Protein AF-A0A965IIV5-F1 (afdb_monomer)

Structure (mmCIF, N/CA/C/O backbone):
data_AF-A0A965IIV5-F1
#
_entry.id   AF-A0A965IIV5-F1
#
loop_
_atom_site.group_PDB
_atom_site.id
_atom_site.type_symbol
_atom_site.label_atom_id
_atom_site.label_alt_id
_atom_site.label_comp_id
_atom_site.label_asym_id
_atom_site.label_entity_id
_atom_site.label_seq_id
_atom_site.pdbx_PDB_ins_code
_atom_site.Cartn_x
_atom_site.Cartn_y
_atom_site.Cartn_z
_atom_site.occupancy
_atom_site.B_iso_or_equiv
_atom_site.auth_seq_id
_atom_site.auth_comp_id
_atom_site.auth_asym_id
_atom_site.auth_atom_id
_atom_site.pdbx_PDB_model_num
ATOM 1 N N . MET A 1 1 ? 5.022 -19.416 -0.850 1.00 62.59 1 MET A N 1
ATOM 2 C CA . MET A 1 1 ? 3.749 -18.968 -0.245 1.00 62.59 1 MET A CA 1
ATOM 3 C C . MET A 1 1 ? 2.852 -18.493 -1.371 1.00 62.59 1 MET A C 1
ATOM 5 O O . MET A 1 1 ? 3.358 -17.781 -2.231 1.00 62.59 1 MET A O 1
ATOM 9 N N . SER A 1 2 ? 1.592 -18.931 -1.413 1.00 90.12 2 SER A N 1
ATOM 10 C CA . SER A 1 2 ? 0.576 -18.363 -2.310 1.00 90.12 2 SER A CA 1
ATOM 11 C C . SER A 1 2 ? 0.053 -17.048 -1.731 1.00 90.12 2 SER A C 1
ATOM 13 O O . SER A 1 2 ? 0.042 -16.874 -0.512 1.00 90.12 2 SER A O 1
ATOM 15 N N . LEU A 1 3 ? -0.347 -16.119 -2.599 1.00 94.38 3 LEU A N 1
ATOM 16 C CA . LEU A 1 3 ? -1.087 -14.926 -2.199 1.00 94.38 3 LEU A CA 1
ATOM 17 C C . LEU A 1 3 ? -2.576 -15.266 -2.229 1.00 94.38 3 LEU A C 1
ATOM 19 O O . LEU A 1 3 ? -3.141 -15.461 -3.305 1.00 94.38 3 LEU A O 1
ATOM 23 N N . ASP A 1 4 ? -3.191 -15.326 -1.055 1.00 97.56 4 ASP A N 1
ATOM 24 C CA . ASP A 1 4 ? -4.624 -15.571 -0.913 1.00 97.56 4 ASP A CA 1
ATOM 25 C C . ASP A 1 4 ? -5.323 -14.239 -0.629 1.00 97.56 4 ASP A C 1
ATOM 27 O O . ASP A 1 4 ? -4.797 -13.411 0.121 1.00 97.56 4 ASP A O 1
ATOM 31 N N . TRP A 1 5 ? -6.502 -14.020 -1.214 1.00 98.00 5 TRP A N 1
ATOM 32 C CA . TRP A 1 5 ? -7.259 -12.777 -1.054 1.00 98.00 5 TRP A CA 1
ATOM 33 C C . TRP A 1 5 ? -8.775 -12.996 -1.089 1.00 98.00 5 TRP A C 1
ATOM 35 O O . TRP A 1 5 ? -9.270 -14.011 -1.578 1.00 98.00 5 TRP A O 1
ATOM 45 N N . THR A 1 6 ? -9.527 -12.040 -0.544 1.00 98.12 6 THR A N 1
ATOM 46 C CA . THR A 1 6 ? -10.995 -12.043 -0.537 1.00 98.12 6 THR A CA 1
ATOM 47 C C . THR A 1 6 ? -11.558 -10.633 -0.657 1.00 98.12 6 THR A C 1
ATOM 49 O O . THR A 1 6 ? -11.007 -9.677 -0.113 1.00 98.12 6 THR A O 1
ATOM 52 N N . THR A 1 7 ? -12.699 -10.522 -1.333 1.00 98.25 7 THR A N 1
ATOM 53 C CA . THR A 1 7 ? -13.491 -9.292 -1.465 1.00 98.25 7 THR A CA 1
ATOM 54 C C . THR A 1 7 ? -14.908 -9.458 -0.918 1.00 98.25 7 THR A C 1
ATOM 56 O O . THR A 1 7 ? -15.753 -8.597 -1.122 1.00 98.25 7 THR A O 1
ATOM 59 N N . ASN A 1 8 ? -15.189 -10.530 -0.164 1.00 98.00 8 ASN A N 1
ATOM 60 C CA . ASN A 1 8 ? -16.535 -10.820 0.358 1.00 98.00 8 ASN A CA 1
ATOM 61 C C . ASN A 1 8 ? -17.073 -9.743 1.318 1.00 98.00 8 ASN A C 1
ATOM 63 O O . ASN A 1 8 ? -18.270 -9.707 1.587 1.00 98.00 8 ASN A O 1
ATOM 67 N N . ARG A 1 9 ? -16.190 -8.895 1.861 1.00 98.06 9 ARG A 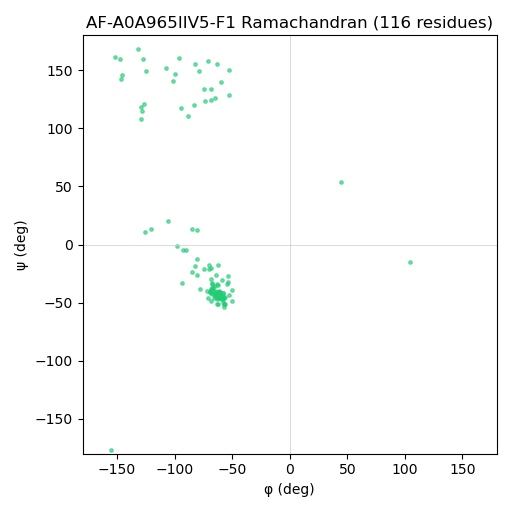N 1
ATOM 68 C CA . ARG A 1 9 ? -16.540 -7.754 2.722 1.00 98.06 9 ARG A CA 1
ATOM 69 C C . ARG A 1 9 ? -16.591 -6.417 1.966 1.00 98.06 9 ARG A C 1
ATOM 71 O O . ARG A 1 9 ? -16.859 -5.399 2.597 1.00 98.06 9 ARG A O 1
ATOM 78 N N . CYS A 1 10 ? -16.301 -6.408 0.663 1.00 97.88 10 CYS A N 1
ATOM 79 C CA . CYS A 1 10 ? -16.431 -5.233 -0.199 1.00 97.88 10 CYS A CA 1
ATOM 80 C C . CYS A 1 10 ? -17.876 -5.060 -0.674 1.00 97.88 10 CYS A C 1
ATOM 82 O O . CYS A 1 10 ? -18.621 -6.035 -0.778 1.00 97.88 10 CYS A O 1
ATOM 84 N N . ASP A 1 11 ? -18.242 -3.826 -1.016 1.00 95.38 11 ASP A N 1
ATOM 85 C CA . ASP A 1 11 ? -19.570 -3.484 -1.524 1.00 95.38 11 ASP A CA 1
ATOM 86 C C . ASP A 1 11 ? -19.474 -2.670 -2.835 1.00 95.38 11 ASP A C 1
ATOM 88 O O . ASP A 1 11 ? -19.045 -1.514 -2.798 1.00 95.38 11 ASP A O 1
ATOM 92 N N . PRO A 1 12 ? -19.814 -3.255 -4.002 1.00 96.00 12 PRO A N 1
ATOM 93 C CA . PRO A 1 12 ? -20.102 -4.675 -4.210 1.00 96.00 12 PRO A CA 1
ATOM 94 C C . PRO A 1 12 ? -18.830 -5.548 -4.109 1.00 96.00 12 PRO A C 1
ATOM 96 O O . PRO A 1 12 ? -17.717 -5.045 -4.327 1.00 96.00 12 PRO A O 1
ATOM 99 N N . PRO A 1 13 ? -18.971 -6.861 -3.823 1.00 96.44 13 PRO A N 1
ATOM 100 C CA . PRO A 1 13 ? -17.842 -7.779 -3.632 1.00 96.44 13 PRO A CA 1
ATOM 101 C C . PRO A 1 13 ? -17.138 -8.170 -4.934 1.00 96.44 13 PRO A C 1
ATOM 103 O O . PRO A 1 13 ? -15.990 -8.616 -4.916 1.00 96.44 13 PRO A O 1
ATOM 106 N N . LEU A 1 14 ? -17.819 -8.028 -6.070 1.00 97.06 14 LEU A N 1
ATOM 107 C CA . LEU A 1 14 ? -17.285 -8.336 -7.390 1.00 97.06 14 LEU A CA 1
ATOM 108 C C . LEU A 1 14 ? -17.006 -7.044 -8.167 1.00 97.06 14 LEU A C 1
ATOM 110 O O . LEU A 1 14 ? -17.681 -6.037 -7.927 1.00 97.06 14 LEU A O 1
ATOM 114 N N . PRO A 1 15 ? -16.033 -7.063 -9.095 1.00 97.44 15 PRO A N 1
ATOM 115 C CA . PRO A 1 15 ? -15.817 -5.950 -10.003 1.00 97.44 15 PRO A CA 1
ATOM 116 C C . PRO A 1 15 ? -17.058 -5.668 -10.846 1.00 97.44 15 PRO A C 1
ATOM 118 O O . PRO A 1 15 ? -17.709 -6.603 -11.317 1.00 97.44 15 PRO A O 1
ATOM 121 N N . LYS A 1 16 ? -17.362 -4.388 -11.057 1.00 96.44 16 LYS A N 1
ATOM 122 C CA . LYS A 1 16 ? -18.468 -3.964 -11.933 1.00 96.44 16 LYS A CA 1
ATOM 123 C C . LYS A 1 16 ? -18.094 -3.983 -13.424 1.00 96.44 16 LYS A C 1
ATOM 125 O O . LYS A 1 16 ? -18.971 -4.141 -14.267 1.00 96.44 16 LYS A O 1
ATOM 130 N N . ASP A 1 17 ? -16.809 -3.824 -13.734 1.00 97.00 17 ASP A N 1
ATOM 131 C CA . ASP A 1 17 ? -16.245 -3.765 -15.083 1.00 97.00 17 ASP A CA 1
ATOM 132 C C . ASP A 1 17 ? -14.758 -4.193 -15.078 1.00 97.00 17 ASP A C 1
ATOM 134 O O . ASP A 1 17 ? -14.211 -4.633 -14.059 1.00 97.00 17 ASP A O 1
ATOM 138 N N . ASP A 1 18 ? -14.115 -4.123 -16.245 1.00 96.94 18 ASP A N 1
ATOM 139 C CA . ASP A 1 18 ? -12.715 -4.509 -16.443 1.00 96.94 18 ASP A CA 1
ATOM 140 C C . ASP A 1 18 ? -11.728 -3.581 -15.724 1.00 96.94 18 ASP A C 1
ATOM 142 O O . ASP A 1 18 ? -10.691 -4.042 -15.243 1.00 96.94 18 ASP A O 1
ATOM 146 N N . GLU A 1 19 ? -12.061 -2.297 -15.614 1.00 93.19 19 GLU A N 1
ATOM 147 C CA . GLU A 1 19 ? -11.245 -1.291 -14.935 1.00 93.19 19 GLU A CA 1
ATOM 148 C C . GLU A 1 19 ? -11.264 -1.514 -13.417 1.00 93.19 19 GLU A C 1
ATOM 150 O O . GLU A 1 19 ? -10.214 -1.592 -12.780 1.00 93.19 19 GLU A O 1
ATOM 155 N N . ASP A 1 20 ? -12.445 -1.744 -12.842 1.00 95.12 20 ASP A N 1
ATOM 156 C CA . ASP A 1 20 ? -12.633 -2.080 -11.430 1.00 95.12 20 ASP A CA 1
ATOM 157 C C . ASP A 1 20 ? -11.940 -3.411 -11.085 1.00 95.12 20 ASP A C 1
ATOM 159 O O . ASP A 1 20 ? -11.355 -3.560 -10.009 1.00 95.12 20 ASP A O 1
ATOM 163 N N . ARG A 1 21 ? -11.930 -4.374 -12.022 1.00 96.62 21 ARG A N 1
ATOM 164 C CA . ARG A 1 21 ? -11.179 -5.633 -11.875 1.00 96.62 21 ARG A CA 1
ATOM 165 C C . ARG A 1 21 ? -9.678 -5.371 -11.849 1.00 96.62 21 ARG A C 1
ATOM 167 O O . ARG A 1 21 ? -8.988 -5.916 -10.990 1.00 96.62 21 ARG A O 1
ATOM 174 N N . HIS A 1 22 ? -9.182 -4.544 -12.765 1.00 94.44 22 HIS A N 1
ATOM 175 C CA . HIS A 1 22 ? -7.771 -4.182 -12.814 1.00 94.44 22 HIS A CA 1
ATOM 176 C C . HIS A 1 22 ? -7.332 -3.459 -11.533 1.00 94.44 22 HIS A C 1
ATOM 178 O O . HIS A 1 22 ? -6.316 -3.825 -10.944 1.00 94.44 22 HIS A O 1
ATOM 184 N N . ALA A 1 23 ? -8.136 -2.511 -11.044 1.00 94.31 23 ALA A N 1
ATOM 185 C CA . ALA A 1 23 ? -7.898 -1.809 -9.786 1.00 94.31 23 ALA A CA 1
ATOM 186 C C . ALA A 1 23 ? -7.831 -2.770 -8.587 1.00 94.31 23 ALA A C 1
ATOM 188 O O . ALA A 1 23 ? -6.910 -2.686 -7.771 1.00 94.31 23 ALA A O 1
ATOM 189 N N . ARG A 1 24 ? -8.761 -3.731 -8.494 1.00 96.88 24 ARG A N 1
ATOM 190 C CA . ARG A 1 24 ? -8.721 -4.785 -7.469 1.00 96.88 24 ARG A CA 1
ATOM 191 C C . ARG A 1 24 ? -7.419 -5.574 -7.527 1.00 96.88 24 ARG A C 1
ATOM 193 O O . ARG A 1 24 ? -6.767 -5.750 -6.502 1.00 96.88 24 ARG A O 1
ATOM 200 N N . ASP A 1 25 ? -7.056 -6.067 -8.708 1.00 95.81 25 ASP A N 1
ATOM 201 C CA . ASP A 1 25 ? -5.879 -6.919 -8.882 1.00 95.81 25 ASP A CA 1
ATOM 202 C C . ASP A 1 25 ? -4.598 -6.145 -8.547 1.00 95.81 25 ASP A C 1
ATOM 204 O O . ASP A 1 25 ? -3.730 -6.655 -7.837 1.00 95.81 25 ASP A O 1
ATOM 208 N N . MET A 1 26 ? -4.518 -4.876 -8.956 1.00 94.75 26 MET A N 1
ATOM 209 C CA . MET A 1 26 ? -3.438 -3.967 -8.574 1.00 94.75 26 MET A CA 1
ATOM 210 C C . MET A 1 26 ? -3.343 -3.809 -7.052 1.00 94.75 26 MET A C 1
ATOM 212 O O . MET A 1 26 ? -2.242 -3.884 -6.506 1.00 94.75 26 MET A O 1
ATOM 216 N N . LEU A 1 27 ? -4.463 -3.637 -6.342 1.00 96.75 27 LEU A N 1
ATOM 217 C CA . LEU A 1 27 ? -4.480 -3.527 -4.878 1.00 96.75 27 LEU A CA 1
ATOM 218 C C . LEU A 1 27 ? -4.073 -4.832 -4.180 1.00 96.75 27 LEU A C 1
ATOM 220 O O . LEU A 1 27 ? -3.320 -4.784 -3.205 1.00 96.75 27 LEU A O 1
ATOM 224 N N . VAL A 1 28 ? -4.504 -5.988 -4.698 1.00 96.81 28 VAL A N 1
ATOM 225 C CA . VAL A 1 28 ? -4.090 -7.312 -4.200 1.00 96.81 28 VAL A CA 1
ATOM 226 C C . VAL A 1 28 ? -2.570 -7.459 -4.275 1.00 96.81 28 VAL A C 1
ATOM 228 O O . VAL A 1 28 ? -1.939 -7.798 -3.275 1.00 96.81 28 VAL A O 1
ATOM 231 N N . TRP A 1 29 ? -1.963 -7.150 -5.423 1.00 95.00 29 TRP A N 1
ATOM 232 C CA . TRP A 1 29 ? -0.507 -7.207 -5.577 1.00 95.00 29 TRP A CA 1
ATOM 233 C C . TRP A 1 29 ? 0.210 -6.133 -4.760 1.00 95.00 29 TRP A C 1
ATOM 235 O O . TRP A 1 29 ? 1.243 -6.401 -4.144 1.00 95.00 29 TRP A O 1
ATOM 245 N N . SER A 1 30 ? -0.365 -4.934 -4.684 1.00 95.50 30 SER A N 1
ATOM 246 C CA . SER A 1 30 ? 0.212 -3.828 -3.920 1.00 95.50 30 SER A CA 1
ATOM 247 C C . SER A 1 30 ? 0.271 -4.112 -2.426 1.00 95.50 30 SER A C 1
ATOM 249 O O . SER A 1 30 ? 1.176 -3.599 -1.772 1.00 95.50 30 SER A O 1
ATOM 251 N N . ALA A 1 31 ? -0.607 -4.969 -1.890 1.00 96.81 31 ALA A N 1
ATOM 252 C CA . ALA A 1 31 ? -0.555 -5.413 -0.497 1.00 96.81 31 ALA A CA 1
ATOM 253 C C . ALA A 1 31 ? 0.842 -5.919 -0.098 1.00 96.81 31 ALA A C 1
ATOM 255 O O . ALA A 1 31 ? 1.314 -5.601 0.992 1.00 96.81 31 ALA A O 1
ATOM 256 N N . LEU A 1 32 ? 1.533 -6.637 -0.996 1.00 94.94 32 LEU A N 1
ATOM 257 C CA . LEU A 1 32 ? 2.897 -7.139 -0.776 1.00 94.94 32 LEU A CA 1
ATOM 258 C C . LEU A 1 32 ? 3.936 -6.018 -0.684 1.00 94.94 32 LEU A C 1
ATOM 260 O O . LEU A 1 32 ? 4.891 -6.119 0.084 1.00 94.94 32 LEU A O 1
ATOM 264 N N . ALA A 1 33 ? 3.767 -4.964 -1.481 1.00 93.81 33 ALA A N 1
ATOM 265 C CA . ALA A 1 33 ? 4.683 -3.832 -1.513 1.00 93.81 33 ALA A CA 1
ATOM 266 C C . ALA A 1 33 ? 4.462 -2.893 -0.320 1.00 93.81 33 ALA A C 1
ATOM 268 O O . ALA A 1 33 ? 5.422 -2.387 0.263 1.00 93.81 33 ALA A O 1
ATOM 269 N N . VAL A 1 34 ? 3.204 -2.685 0.076 1.00 96.31 34 VAL A N 1
ATOM 270 C CA . VAL A 1 34 ? 2.857 -1.776 1.174 1.00 96.31 34 VAL A CA 1
ATOM 271 C C . VAL A 1 34 ? 2.757 -2.467 2.535 1.00 96.31 34 VAL A C 1
ATOM 273 O O . VAL A 1 34 ? 2.567 -1.772 3.525 1.00 96.31 34 VAL A O 1
ATOM 276 N N . ASP A 1 35 ? 2.890 -3.796 2.615 1.00 97.62 35 ASP A N 1
ATOM 277 C CA . ASP A 1 35 ? 2.724 -4.619 3.827 1.00 97.62 35 ASP A CA 1
ATOM 278 C C . ASP A 1 35 ? 1.476 -4.228 4.646 1.00 97.62 35 ASP A C 1
ATOM 280 O O . ASP A 1 35 ? 1.549 -3.901 5.839 1.00 97.62 35 ASP A O 1
ATOM 284 N N . LEU A 1 36 ? 0.325 -4.212 3.969 1.00 98.31 36 LEU A N 1
ATOM 285 C CA . LEU A 1 36 ?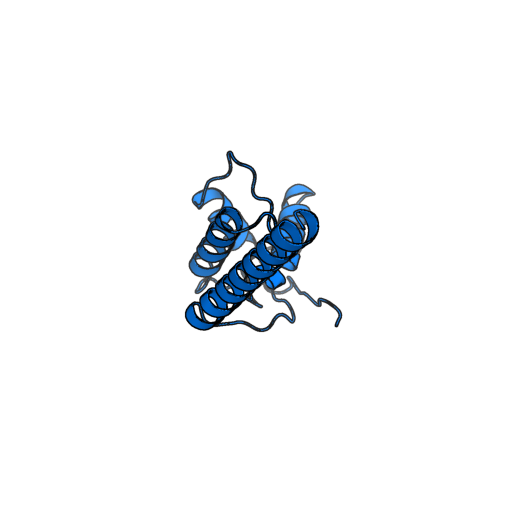 -1.001 -4.033 4.560 1.00 98.31 36 LEU A CA 1
ATOM 286 C C . LEU A 1 36 ? -1.901 -5.169 4.067 1.00 98.31 36 LEU A C 1
ATOM 288 O O . LEU A 1 36 ? -2.197 -5.265 2.880 1.00 98.31 36 LEU A O 1
ATOM 292 N N . GLY A 1 37 ? -2.339 -6.027 4.987 1.00 98.00 37 GLY A N 1
ATOM 293 C CA . GLY A 1 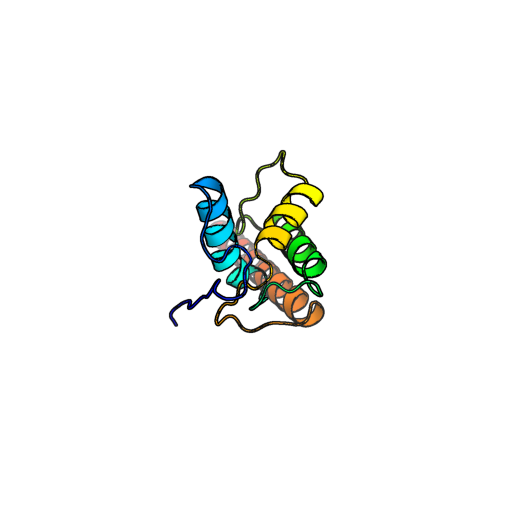37 ? -3.151 -7.203 4.660 1.00 98.00 37 GLY A CA 1
ATOM 294 C C . GLY A 1 37 ? -4.637 -6.917 4.456 1.00 98.00 37 GLY A C 1
ATOM 295 O O . GLY A 1 37 ? -5.363 -7.776 3.981 1.00 98.00 37 GLY A O 1
ATOM 296 N N . GLU A 1 38 ? -5.127 -5.733 4.822 1.00 98.44 38 GLU A N 1
ATOM 297 C CA . GLU A 1 38 ? -6.548 -5.395 4.697 1.00 98.44 38 GLU A CA 1
ATOM 298 C C . GLU A 1 38 ? -6.739 -3.914 4.370 1.00 98.44 38 GLU A C 1
ATOM 300 O O . GLU A 1 38 ? -6.040 -3.046 4.909 1.00 98.44 38 GLU A O 1
ATOM 305 N N . ILE A 1 39 ? -7.722 -3.618 3.521 1.00 98.62 39 ILE A N 1
ATOM 306 C CA . ILE A 1 39 ? -8.245 -2.270 3.312 1.00 98.62 39 ILE A CA 1
ATOM 307 C C . ILE A 1 39 ? -9.459 -2.084 4.220 1.00 98.62 39 ILE A C 1
ATOM 309 O O . ILE A 1 39 ? -10.485 -2.743 4.079 1.00 98.62 39 ILE A O 1
ATOM 313 N N . THR A 1 40 ? -9.367 -1.146 5.152 1.00 98.56 40 THR A N 1
ATOM 314 C CA . THR A 1 40 ? -10.435 -0.772 6.083 1.00 98.56 40 THR A CA 1
ATOM 315 C C . THR A 1 40 ? -10.652 0.731 6.018 1.00 98.56 40 THR A C 1
ATOM 317 O O . THR A 1 40 ? -9.730 1.480 5.709 1.00 98.56 40 THR A O 1
ATOM 320 N N . LYS A 1 41 ? -11.821 1.217 6.446 1.00 98.38 41 LYS A N 1
ATOM 321 C CA . LYS A 1 41 ? -12.074 2.668 6.553 1.00 98.38 41 LYS A CA 1
ATOM 322 C C . LYS A 1 41 ? -11.027 3.413 7.395 1.00 98.38 41 LYS A C 1
ATOM 324 O O . LYS A 1 41 ? -10.814 4.599 7.194 1.00 98.38 41 LYS A O 1
ATOM 329 N N . LYS A 1 42 ? -10.379 2.727 8.344 1.00 98.25 42 LYS A N 1
ATOM 330 C CA . LYS A 1 42 ? -9.411 3.319 9.279 1.00 98.25 42 LYS A CA 1
ATOM 331 C C . LYS A 1 42 ? -8.004 3.464 8.697 1.00 98.25 42 LYS A C 1
ATOM 333 O O . LYS A 1 42 ? -7.209 4.199 9.270 1.00 98.25 42 LYS A O 1
ATOM 338 N N . ASN A 1 43 ? -7.671 2.744 7.624 1.00 98.38 43 ASN A N 1
ATOM 339 C CA . ASN A 1 43 ? -6.314 2.720 7.068 1.00 98.38 43 ASN A CA 1
ATOM 340 C C . ASN A 1 43 ? -6.245 3.074 5.576 1.00 98.38 43 ASN A C 1
ATOM 342 O O . ASN A 1 43 ? -5.178 2.927 4.990 1.00 98.38 43 ASN A O 1
ATOM 346 N N . VAL A 1 44 ? -7.328 3.579 4.975 1.00 98.56 44 VAL A N 1
ATOM 347 C CA . VAL A 1 44 ? -7.328 4.102 3.596 1.00 98.56 44 VAL A CA 1
ATOM 348 C C . VAL A 1 44 ? -6.186 5.097 3.387 1.00 98.56 44 VAL A C 1
ATOM 350 O O . VAL A 1 44 ? -5.409 4.965 2.447 1.00 98.56 44 VAL A O 1
ATOM 353 N N . ASP A 1 45 ? -6.036 6.063 4.292 1.00 98.50 45 ASP A N 1
ATOM 354 C CA . ASP A 1 45 ? -5.013 7.099 4.137 1.00 98.50 45 ASP A CA 1
ATOM 355 C C . ASP A 1 45 ? -3.588 6.530 4.290 1.00 98.50 45 ASP A C 1
ATOM 357 O O . ASP A 1 45 ? -2.654 7.014 3.653 1.00 98.50 45 ASP A O 1
ATOM 361 N N . GLU A 1 46 ? -3.408 5.464 5.081 1.00 98.62 46 GLU A N 1
ATOM 362 C CA . GLU A 1 46 ? -2.130 4.742 5.177 1.00 98.62 46 GLU A CA 1
ATOM 363 C C . GLU A 1 46 ? -1.811 4.003 3.873 1.00 98.62 46 GLU A C 1
ATOM 365 O O . GLU A 1 46 ? -0.670 4.047 3.415 1.00 98.62 46 GLU A O 1
ATOM 370 N N . TRP A 1 47 ? -2.811 3.365 3.258 1.00 98.25 47 TRP A N 1
ATOM 371 C CA . TRP A 1 47 ? -2.686 2.737 1.942 1.00 98.25 47 TRP A CA 1
ATOM 372 C C . TRP A 1 47 ? -2.242 3.749 0.890 1.00 98.25 47 TRP A C 1
ATOM 374 O O . TRP A 1 47 ? -1.213 3.547 0.248 1.00 98.25 47 TRP A O 1
ATOM 384 N N . VAL A 1 48 ? -2.963 4.866 0.765 1.00 97.94 48 VAL A N 1
ATOM 385 C CA . VAL A 1 48 ? -2.630 5.936 -0.188 1.00 97.94 48 VAL A CA 1
ATOM 386 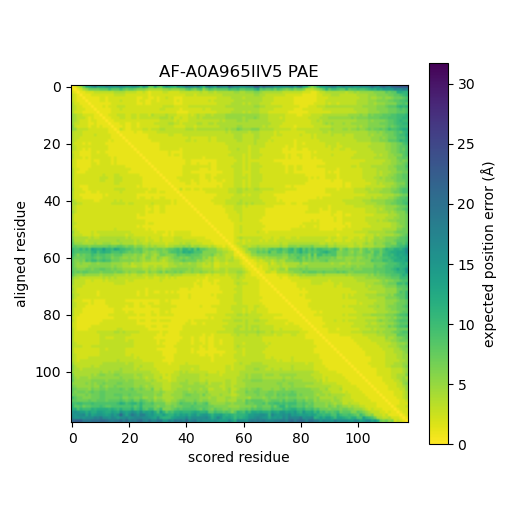C C . VAL A 1 48 ? -1.220 6.455 0.064 1.00 97.94 48 VAL A C 1
ATOM 388 O O . VAL A 1 48 ? -0.434 6.568 -0.873 1.00 97.94 48 VAL A O 1
ATOM 391 N N . TRP A 1 49 ? -0.866 6.714 1.326 1.00 97.81 49 TRP A N 1
ATOM 392 C CA . TRP A 1 49 ? 0.462 7.208 1.671 1.00 97.81 49 TRP A CA 1
ATOM 393 C C . TRP A 1 49 ? 1.568 6.224 1.274 1.00 97.81 49 TRP A C 1
ATOM 395 O O . TRP A 1 49 ? 2.545 6.645 0.659 1.00 97.81 49 TRP A O 1
ATOM 405 N N . ARG A 1 50 ? 1.425 4.921 1.562 1.00 97.25 50 ARG A N 1
ATOM 406 C CA . ARG A 1 50 ? 2.444 3.915 1.207 1.00 97.25 50 ARG A CA 1
ATOM 407 C C . ARG A 1 50 ? 2.538 3.679 -0.295 1.00 97.25 50 ARG A C 1
ATOM 409 O O . ARG A 1 50 ? 3.651 3.600 -0.800 1.00 97.25 50 ARG A O 1
ATOM 416 N N . LEU A 1 51 ? 1.412 3.625 -1.009 1.00 95.69 51 LEU A N 1
ATOM 417 C CA . LEU A 1 51 ? 1.388 3.536 -2.475 1.00 95.69 51 LEU A CA 1
ATOM 418 C C . LEU A 1 51 ? 2.135 4.722 -3.100 1.00 95.69 51 LEU A C 1
ATOM 420 O O . LEU A 1 51 ? 3.004 4.549 -3.954 1.00 95.69 51 LEU A O 1
ATOM 424 N N . TRP A 1 52 ? 1.847 5.931 -2.614 1.00 94.44 52 TRP A N 1
ATOM 425 C CA . TRP A 1 52 ? 2.475 7.151 -3.107 1.00 94.44 52 TRP A CA 1
ATOM 426 C C . TRP A 1 52 ? 3.959 7.243 -2.752 1.00 94.44 52 TRP A C 1
ATOM 428 O O . TRP A 1 52 ? 4.775 7.673 -3.565 1.00 94.44 52 TRP A O 1
ATOM 438 N N . TYR A 1 53 ? 4.326 6.816 -1.545 1.00 93.75 53 TYR A N 1
ATOM 439 C CA . TYR A 1 53 ? 5.716 6.740 -1.109 1.00 93.75 53 TYR A CA 1
ATOM 440 C C . TYR A 1 53 ? 6.498 5.725 -1.951 1.00 93.75 53 TYR A C 1
ATOM 442 O O . TYR A 1 53 ? 7.584 6.035 -2.435 1.00 93.75 53 TYR A O 1
ATOM 450 N N . GLN A 1 54 ? 5.916 4.550 -2.211 1.00 90.94 54 GLN A N 1
ATOM 451 C CA . GLN A 1 54 ? 6.526 3.516 -3.042 1.00 90.94 54 GLN A CA 1
ATOM 452 C C . GLN A 1 54 ? 6.741 3.998 -4.481 1.00 90.94 54 GLN A C 1
ATOM 454 O O . GLN A 1 54 ? 7.829 3.772 -5.004 1.00 90.94 54 GLN A O 1
ATOM 459 N N . ARG A 1 55 ? 5.776 4.728 -5.069 1.00 89.88 55 ARG A N 1
ATOM 460 C CA . ARG A 1 55 ? 5.909 5.389 -6.387 1.00 89.88 55 ARG A CA 1
ATOM 461 C C . ARG A 1 55 ? 7.133 6.308 -6.456 1.00 89.88 55 ARG A C 1
ATOM 463 O O . ARG A 1 55 ? 7.734 6.454 -7.512 1.00 89.88 55 ARG A O 1
ATOM 470 N N . LYS A 1 56 ? 7.500 6.964 -5.349 1.00 86.50 56 LYS A N 1
ATOM 471 C CA . LYS A 1 56 ? 8.666 7.865 -5.292 1.00 86.50 56 LYS A CA 1
ATOM 472 C C . LYS A 1 56 ? 9.985 7.149 -5.026 1.00 86.50 56 LYS A C 1
ATOM 474 O O . LYS A 1 56 ? 11.028 7.697 -5.361 1.00 86.50 56 LYS A O 1
ATOM 479 N N . LEU A 1 57 ? 9.950 5.968 -4.414 1.00 84.62 57 LEU A N 1
ATOM 480 C CA . LEU A 1 57 ? 11.158 5.210 -4.092 1.00 84.62 57 LEU A CA 1
ATOM 481 C C . LEU A 1 57 ? 11.542 4.181 -5.152 1.00 84.62 57 LEU A C 1
ATOM 483 O O . LEU A 1 57 ? 12.721 3.870 -5.296 1.00 84.62 57 LEU A O 1
ATOM 487 N N . THR A 1 58 ? 10.561 3.581 -5.821 1.00 78.75 58 THR A N 1
ATOM 488 C CA . THR A 1 58 ? 10.773 2.412 -6.678 1.00 78.75 58 THR A CA 1
ATOM 489 C C . THR A 1 58 ? 9.748 2.356 -7.802 1.00 78.75 58 THR A C 1
ATOM 491 O O . THR A 1 58 ? 8.632 2.840 -7.651 1.00 78.75 58 THR A O 1
ATOM 494 N N . GLU A 1 59 ? 10.056 1.588 -8.839 1.00 75.06 59 GLU A N 1
ATOM 495 C CA . GLU A 1 59 ? 9.107 1.227 -9.902 1.00 75.06 59 GLU A CA 1
ATOM 496 C C . GLU A 1 59 ? 8.242 -0.002 -9.551 1.00 75.06 59 GLU A C 1
ATOM 498 O O . GLU A 1 59 ? 7.592 -0.584 -10.412 1.00 75.06 59 GLU A O 1
ATOM 503 N N . ALA A 1 60 ? 8.227 -0.439 -8.283 1.00 74.38 60 ALA A N 1
ATOM 504 C CA . ALA A 1 60 ? 7.518 -1.656 -7.872 1.00 74.38 60 ALA A CA 1
ATOM 505 C C . ALA A 1 60 ? 5.986 -1.534 -7.951 1.00 74.38 60 ALA A C 1
ATOM 507 O O . ALA A 1 60 ? 5.293 -2.548 -7.959 1.00 74.38 60 ALA A O 1
ATOM 508 N N . ILE A 1 61 ? 5.462 -0.306 -7.970 1.00 82.38 61 ILE A N 1
ATOM 509 C CA . ILE A 1 61 ? 4.039 -0.022 -8.148 1.00 82.38 61 ILE A CA 1
ATOM 510 C C . ILE A 1 61 ? 3.925 1.013 -9.256 1.00 82.38 61 ILE A C 1
ATOM 512 O O . ILE A 1 61 ? 4.423 2.131 -9.118 1.00 82.38 61 ILE A O 1
ATOM 516 N N . TYR A 1 62 ? 3.250 0.638 -10.336 1.00 83.62 62 TYR A N 1
ATOM 517 C CA . TYR A 1 62 ? 2.913 1.569 -11.397 1.00 83.62 62 TYR A CA 1
ATOM 518 C C . TYR A 1 62 ? 1.647 2.339 -11.018 1.00 83.62 62 TYR A C 1
ATOM 520 O O . TYR A 1 62 ? 0.592 1.752 -10.792 1.00 83.62 62 TYR A O 1
ATOM 528 N N . ILE A 1 63 ? 1.771 3.660 -10.938 1.00 85.69 63 ILE A N 1
ATOM 529 C CA . ILE A 1 63 ? 0.658 4.601 -10.832 1.00 85.69 63 ILE A CA 1
ATOM 530 C C . ILE A 1 63 ? 0.889 5.607 -11.962 1.00 85.69 63 ILE A C 1
ATOM 532 O O . ILE A 1 63 ? 1.965 6.217 -11.956 1.00 85.69 63 ILE A O 1
ATOM 536 N N . PRO A 1 64 ? -0.055 5.770 -12.909 1.00 86.94 64 PRO A N 1
ATOM 537 C CA . PRO A 1 64 ? 0.097 6.703 -14.020 1.00 86.94 64 PRO A CA 1
ATOM 538 C C . PRO A 1 64 ? 0.456 8.111 -13.545 1.00 86.94 64 PRO A C 1
ATOM 540 O O . PRO A 1 64 ? 0.104 8.526 -12.431 1.00 86.94 64 PRO A O 1
ATOM 543 N N . ASP A 1 65 ? 1.194 8.849 -14.371 1.00 86.25 65 ASP A N 1
ATOM 544 C CA . ASP A 1 65 ? 1.800 10.090 -13.908 1.00 86.25 65 ASP A CA 1
ATOM 545 C C . ASP A 1 65 ? 0.778 11.182 -13.597 1.00 86.25 65 ASP A C 1
ATOM 547 O O . ASP A 1 65 ? 0.938 11.926 -12.624 1.00 86.25 65 ASP A O 1
ATOM 551 N N . GLU A 1 66 ? -0.292 11.186 -14.381 1.00 91.56 66 GLU A N 1
ATOM 552 C CA . GLU A 1 66 ? -1.482 12.014 -14.288 1.00 91.56 66 GLU A CA 1
ATOM 553 C C . GLU A 1 66 ? -2.381 11.673 -13.095 1.00 91.56 66 GLU A C 1
ATOM 555 O O . GLU A 1 66 ? -3.154 12.527 -12.663 1.00 91.56 66 GLU A O 1
ATOM 560 N N . THR A 1 67 ? -2.272 10.464 -12.531 1.00 92.44 67 THR A N 1
ATOM 561 C CA . THR A 1 67 ? -3.085 10.065 -11.380 1.00 92.44 67 THR A CA 1
ATOM 562 C C . THR A 1 67 ? -2.666 10.864 -10.154 1.00 92.44 67 THR A C 1
ATOM 564 O O . THR A 1 67 ? -1.478 10.959 -9.842 1.00 92.44 67 THR A O 1
ATOM 567 N N . THR A 1 68 ? -3.647 11.389 -9.426 1.00 95.19 68 THR A N 1
ATOM 568 C CA . THR A 1 68 ? -3.520 12.180 -8.198 1.00 95.19 68 THR A CA 1
ATOM 569 C C . THR A 1 68 ? -3.696 11.322 -6.935 1.00 95.19 68 THR A C 1
ATOM 571 O O . THR A 1 68 ? -4.330 10.264 -6.974 1.00 95.19 68 THR A O 1
ATOM 574 N N . PRO A 1 69 ? -3.224 11.773 -5.752 1.00 95.38 69 PRO A N 1
ATOM 575 C CA . PRO A 1 69 ? -3.479 11.058 -4.498 1.00 95.38 69 PRO A CA 1
ATOM 576 C C . PRO A 1 69 ? -4.972 10.900 -4.178 1.00 95.38 69 PRO A C 1
ATOM 578 O O . PRO A 1 69 ? -5.364 9.928 -3.538 1.00 95.38 69 PRO A O 1
ATOM 581 N N . ALA A 1 70 ? -5.807 11.850 -4.614 1.00 97.19 70 ALA A N 1
ATOM 582 C CA . ALA A 1 70 ? -7.251 11.802 -4.411 1.00 97.19 70 ALA A CA 1
ATOM 583 C C . ALA A 1 70 ? -7.906 10.685 -5.238 1.00 97.19 70 ALA A C 1
ATOM 585 O O . ALA A 1 70 ? -8.758 9.970 -4.717 1.00 97.19 70 ALA A O 1
ATOM 586 N N . GLU A 1 71 ? -7.474 10.486 -6.484 1.00 95.88 71 GLU A N 1
ATOM 587 C CA . GLU A 1 71 ? -7.945 9.382 -7.332 1.00 95.88 71 GLU A CA 1
ATOM 588 C C . GLU A 1 71 ? -7.483 8.027 -6.786 1.00 95.88 71 GLU A C 1
ATOM 590 O O . GLU A 1 71 ? -8.292 7.107 -6.660 1.00 95.88 71 GLU A O 1
ATOM 595 N N . VAL A 1 72 ? -6.224 7.921 -6.334 1.00 96.00 72 VAL A N 1
ATOM 596 C CA . VAL A 1 72 ? -5.740 6.711 -5.640 1.00 96.00 72 VAL A CA 1
ATOM 597 C C . VAL A 1 72 ? -6.581 6.429 -4.396 1.00 96.00 72 VAL A C 1
ATOM 599 O O . VAL A 1 72 ? -6.939 5.282 -4.134 1.00 96.00 72 VAL A O 1
ATOM 602 N N . ARG A 1 73 ? -6.939 7.464 -3.629 1.00 97.94 73 ARG A N 1
ATOM 603 C CA . ARG A 1 73 ? -7.798 7.321 -2.451 1.00 97.94 73 ARG A CA 1
ATOM 604 C C . ARG A 1 73 ? -9.175 6.776 -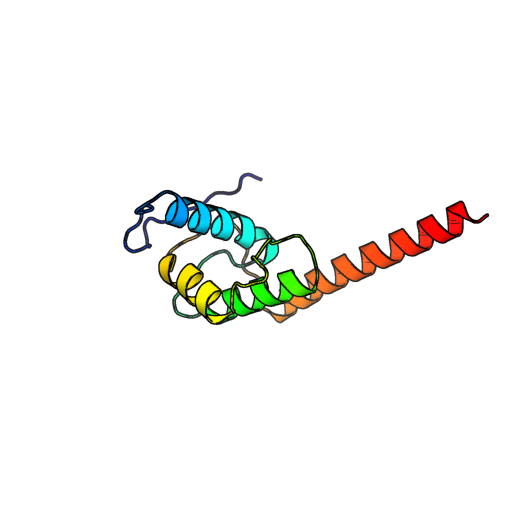2.813 1.00 97.94 73 ARG A C 1
ATOM 606 O O . ARG A 1 73 ? -9.614 5.839 -2.159 1.00 97.94 73 ARG A O 1
ATOM 613 N N . GLN A 1 74 ? -9.820 7.303 -3.853 1.00 97.12 74 GLN A N 1
ATOM 614 C CA . GLN A 1 74 ? -11.119 6.802 -4.320 1.00 97.12 74 GLN A CA 1
ATOM 615 C C . GLN A 1 74 ? -11.039 5.329 -4.748 1.00 97.12 74 GLN A C 1
ATOM 617 O O . GLN A 1 74 ? -11.896 4.530 -4.369 1.00 97.12 74 GLN A O 1
ATOM 622 N N . MET A 1 75 ? -9.976 4.951 -5.464 1.00 95.94 75 MET A N 1
ATOM 623 C CA . MET A 1 75 ? -9.713 3.564 -5.856 1.00 95.94 75 MET A CA 1
ATOM 624 C C . MET A 1 75 ? -9.534 2.643 -4.638 1.00 95.94 75 MET A C 1
ATOM 626 O O . MET A 1 75 ? -10.116 1.561 -4.591 1.00 95.94 75 MET A O 1
ATOM 630 N N . VAL A 1 76 ? -8.763 3.064 -3.630 1.00 97.94 76 VAL A N 1
ATOM 631 C CA . VAL A 1 76 ? -8.583 2.301 -2.382 1.00 97.94 76 VAL A CA 1
ATOM 632 C C . VAL A 1 76 ? -9.906 2.199 -1.614 1.00 97.94 76 VAL A C 1
ATOM 634 O O . VAL A 1 76 ? -10.266 1.120 -1.149 1.00 97.94 76 VAL A O 1
ATOM 637 N N . GLU A 1 77 ? -10.657 3.296 -1.492 1.00 98.31 77 GLU A N 1
ATOM 638 C CA . GLU A 1 77 ? -11.936 3.331 -0.770 1.00 98.31 77 GLU A CA 1
ATOM 639 C C . GLU A 1 77 ? -12.983 2.398 -1.368 1.00 98.31 77 GLU A C 1
ATOM 641 O O . GLU A 1 77 ? -13.691 1.716 -0.623 1.00 98.31 77 GLU A O 1
ATOM 646 N N . ARG A 1 78 ? -13.046 2.324 -2.700 1.00 97.69 78 ARG A N 1
ATOM 647 C CA . ARG A 1 78 ? -13.921 1.402 -3.434 1.00 97.69 78 ARG A CA 1
ATOM 648 C C . ARG A 1 78 ? -13.740 -0.054 -2.989 1.00 97.69 78 ARG A C 1
ATOM 650 O O . ARG A 1 78 ? -14.710 -0.814 -2.990 1.00 97.69 78 ARG A O 1
ATOM 657 N N . TRP A 1 79 ? -12.529 -0.427 -2.583 1.00 98.44 79 TRP A N 1
ATOM 658 C CA . TRP A 1 79 ? -12.160 -1.784 -2.183 1.00 98.44 79 TRP A CA 1
ATOM 659 C C . TRP A 1 79 ? -11.986 -1.953 -0.668 1.00 98.44 79 TRP A C 1
ATOM 661 O O . TRP A 1 79 ? -11.391 -2.930 -0.214 1.00 98.44 79 TRP A O 1
ATOM 671 N N . VAL A 1 80 ? -12.554 -1.059 0.151 1.00 98.62 80 VAL A N 1
ATOM 672 C CA . VAL A 1 80 ? -12.693 -1.296 1.598 1.00 98.62 80 VAL A CA 1
ATOM 673 C C . VAL A 1 80 ? -13.385 -2.644 1.834 1.00 98.62 80 VAL A C 1
ATOM 675 O O . VAL A 1 80 ? -14.438 -2.920 1.269 1.00 98.62 80 VAL A O 1
ATOM 678 N N . GLY A 1 81 ? -12.778 -3.493 2.666 1.00 98.44 81 GLY A N 1
ATOM 679 C CA . GLY A 1 81 ? -13.173 -4.884 2.899 1.00 98.44 81 GLY A CA 1
ATOM 680 C C . GLY A 1 81 ? -12.264 -5.915 2.218 1.00 98.44 81 GLY A C 1
ATOM 681 O O . GLY A 1 81 ? -12.300 -7.088 2.603 1.00 98.44 81 GLY A O 1
ATOM 682 N N . LEU A 1 82 ? -11.425 -5.494 1.262 1.00 98.69 82 LEU A N 1
ATOM 683 C CA . LEU A 1 82 ? -10.451 -6.360 0.602 1.00 98.69 82 LEU A CA 1
ATOM 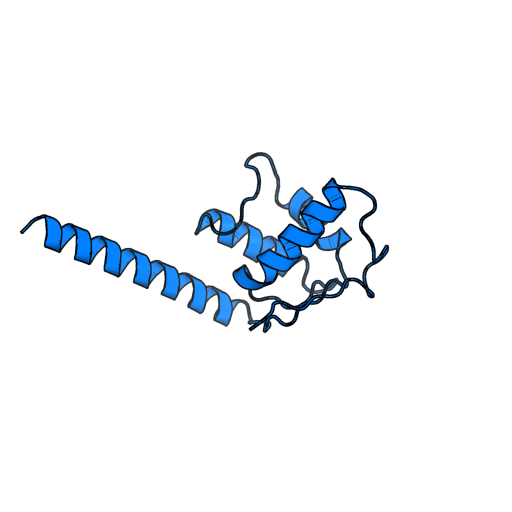684 C C . LEU A 1 82 ? -9.419 -6.819 1.628 1.00 98.69 82 LEU A C 1
ATOM 686 O O . LEU A 1 82 ? -8.806 -5.999 2.313 1.00 98.69 82 LEU A O 1
ATOM 690 N N . GLY A 1 83 ? -9.239 -8.133 1.730 1.00 98.38 83 GLY A N 1
ATOM 691 C CA . GLY A 1 83 ? -8.251 -8.760 2.602 1.00 98.38 83 GLY A CA 1
ATOM 692 C C . GLY A 1 83 ? -7.324 -9.685 1.825 1.00 98.38 83 GLY A C 1
ATOM 693 O O . GLY A 1 83 ? -7.743 -10.303 0.849 1.00 98.38 83 GLY A O 1
ATOM 694 N N . THR A 1 84 ? -6.084 -9.802 2.283 1.00 98.50 84 THR A N 1
ATOM 695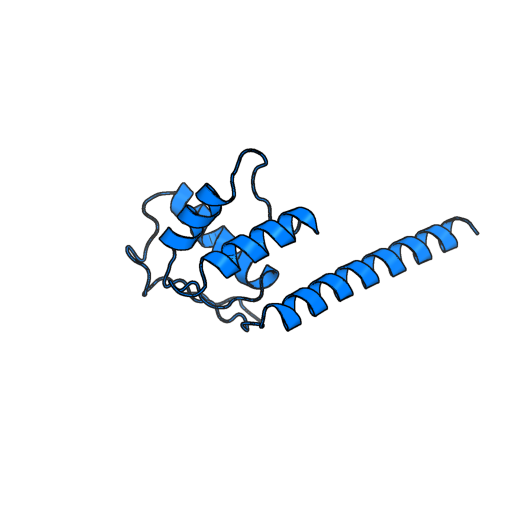 C CA . THR A 1 84 ? -5.060 -10.727 1.797 1.00 98.50 84 THR A CA 1
ATOM 696 C C . THR A 1 84 ? -4.399 -11.450 2.973 1.00 98.50 84 THR A C 1
ATOM 698 O O . THR A 1 84 ? -4.565 -11.063 4.131 1.00 98.50 84 THR A O 1
ATOM 701 N N . ASN A 1 85 ? -3.620 -12.494 2.695 1.00 98.06 85 ASN A N 1
ATOM 702 C CA . ASN A 1 85 ? -2.788 -13.165 3.699 1.00 98.06 85 ASN A CA 1
ATOM 703 C C . ASN A 1 85 ? -1.458 -12.428 3.998 1.00 98.06 85 ASN A C 1
ATOM 705 O O . ASN A 1 85 ? -0.577 -12.989 4.653 1.00 98.06 85 ASN A O 1
ATOM 709 N N . VAL A 1 86 ? -1.299 -11.174 3.552 1.00 97.69 86 VAL A N 1
ATOM 710 C CA . VAL A 1 86 ? -0.099 -10.366 3.812 1.00 97.69 86 VAL A CA 1
ATOM 711 C C . VAL A 1 86 ? -0.068 -9.878 5.260 1.00 97.69 86 VAL A C 1
ATOM 713 O O . VAL A 1 86 ? -1.045 -9.349 5.791 1.00 97.69 86 VAL A O 1
ATOM 716 N N . LEU A 1 87 ? 1.091 -10.010 5.907 1.00 97.38 87 LEU A N 1
ATOM 717 C CA . LEU A 1 87 ? 1.301 -9.492 7.253 1.00 97.38 87 LEU A CA 1
ATOM 718 C C . LEU A 1 87 ? 1.292 -7.958 7.247 1.00 97.38 87 LEU A C 1
ATOM 720 O O . LEU A 1 87 ? 2.099 -7.320 6.576 1.00 97.38 87 LEU A O 1
ATOM 724 N N . THR A 1 88 ? 0.423 -7.369 8.064 1.00 98.25 88 THR A N 1
ATOM 725 C CA . THR A 1 88 ? 0.391 -5.918 8.261 1.00 98.25 88 THR A CA 1
ATOM 726 C C . THR A 1 88 ? 1.571 -5.459 9.116 1.00 98.25 88 THR A C 1
ATOM 728 O O . THR A 1 88 ? 1.714 -5.877 10.266 1.00 98.25 88 THR A O 1
ATOM 731 N N . LEU A 1 89 ? 2.374 -4.536 8.587 1.00 98.50 89 LEU A N 1
ATOM 732 C CA . LEU A 1 89 ? 3.422 -3.845 9.337 1.00 98.50 89 LEU A CA 1
ATOM 733 C C . LEU A 1 89 ? 2.969 -2.451 9.776 1.00 98.50 89 LEU A C 1
ATOM 735 O O . LEU A 1 89 ? 2.263 -1.742 9.053 1.00 98.50 89 LEU A O 1
ATOM 739 N N . THR A 1 90 ? 3.441 -2.004 10.943 1.00 98.31 90 THR A N 1
ATOM 740 C CA . THR A 1 90 ? 3.328 -0.586 11.327 1.00 98.31 90 THR A CA 1
ATOM 741 C C . THR A 1 90 ? 4.119 0.295 10.357 1.00 98.31 90 THR A C 1
ATOM 743 O O . THR A 1 90 ? 5.109 -0.156 9.779 1.00 98.31 90 THR A O 1
ATOM 746 N N . ARG A 1 91 ? 3.750 1.580 10.223 1.00 98.19 91 ARG A N 1
ATOM 747 C CA . ARG A 1 91 ? 4.459 2.514 9.328 1.00 98.19 91 ARG A CA 1
ATOM 748 C C . ARG A 1 91 ? 5.963 2.539 9.601 1.00 98.19 91 ARG A C 1
ATOM 750 O O . ARG A 1 91 ? 6.757 2.486 8.674 1.00 98.19 91 ARG A O 1
ATOM 757 N N . LYS A 1 92 ? 6.364 2.560 10.877 1.00 98.12 92 LYS A N 1
ATOM 758 C CA . LYS A 1 92 ? 7.779 2.562 11.281 1.00 98.12 92 LYS A CA 1
ATOM 759 C C . LYS A 1 92 ? 8.514 1.295 10.830 1.00 98.12 92 LYS A C 1
ATOM 761 O O . LYS A 1 92 ? 9.625 1.397 10.318 1.00 98.12 92 LYS A O 1
ATOM 766 N N . GLN A 1 93 ? 7.914 0.119 11.026 1.00 98.44 93 GLN A N 1
ATOM 767 C CA . GLN A 1 93 ? 8.502 -1.154 10.587 1.00 98.44 93 GLN A CA 1
ATOM 768 C C . GLN A 1 93 ? 8.615 -1.211 9.063 1.00 98.44 93 GLN A C 1
ATOM 770 O O . GLN A 1 93 ? 9.657 -1.601 8.545 1.00 98.44 93 GLN A O 1
ATOM 775 N N . TRP A 1 94 ? 7.567 -0.775 8.366 1.00 97.50 94 TRP A N 1
ATOM 776 C CA . TRP A 1 94 ? 7.536 -0.740 6.911 1.00 97.50 94 TRP A CA 1
ATOM 777 C C . TRP A 1 94 ? 8.586 0.214 6.332 1.00 97.50 94 TRP A C 1
ATOM 779 O O . TRP A 1 94 ? 9.408 -0.218 5.532 1.00 97.50 94 TRP A O 1
ATOM 789 N N . VAL A 1 95 ? 8.644 1.468 6.803 1.00 96.19 95 VAL A N 1
ATOM 790 C CA . VAL A 1 95 ? 9.654 2.456 6.371 1.00 96.19 95 VAL A CA 1
ATOM 791 C C . VAL A 1 95 ? 11.069 1.925 6.595 1.00 96.19 95 VAL A C 1
ATOM 793 O O . VAL A 1 95 ? 11.904 2.016 5.702 1.00 96.19 95 VAL A O 1
ATOM 796 N N . LYS A 1 96 ? 11.342 1.324 7.760 1.00 96.38 96 LYS A N 1
ATOM 797 C CA . LYS A 1 96 ? 12.647 0.708 8.030 1.00 96.38 96 LYS A CA 1
ATOM 798 C C . LYS A 1 96 ? 12.980 -0.365 6.984 1.00 96.38 96 LYS A C 1
ATOM 800 O O . LYS A 1 96 ? 14.048 -0.299 6.384 1.00 96.38 96 LYS A O 1
ATOM 805 N N . LYS A 1 97 ? 12.056 -1.302 6.737 1.00 95.00 97 LYS A N 1
ATOM 806 C CA . LYS A 1 97 ? 12.217 -2.386 5.755 1.00 95.00 97 LYS A CA 1
ATOM 807 C C . LYS A 1 97 ? 12.516 -1.841 4.354 1.00 95.00 97 LYS A C 1
ATOM 809 O O . LYS A 1 97 ? 13.478 -2.280 3.730 1.00 95.00 97 LYS A O 1
ATOM 814 N N . VAL A 1 98 ? 11.714 -0.899 3.849 1.00 93.56 98 VA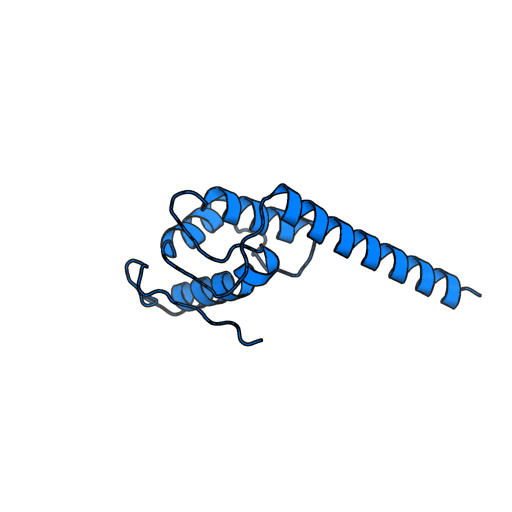L A N 1
ATOM 815 C CA . VAL A 1 98 ? 11.894 -0.383 2.478 1.00 93.56 98 VAL A CA 1
ATOM 816 C C . VAL A 1 98 ? 13.190 0.415 2.331 1.00 93.56 98 VAL A C 1
ATOM 818 O O . VAL A 1 98 ? 13.888 0.253 1.332 1.00 93.56 98 VAL A O 1
ATOM 821 N N . THR A 1 99 ? 13.577 1.194 3.344 1.00 92.12 99 THR A N 1
ATOM 822 C CA . THR A 1 99 ? 14.858 1.913 3.345 1.00 92.12 99 THR A CA 1
ATOM 823 C C . THR A 1 99 ? 16.044 0.950 3.355 1.00 92.12 99 THR A C 1
ATOM 825 O O . THR A 1 99 ? 16.980 1.141 2.584 1.00 92.12 99 THR A O 1
ATOM 828 N N . GLU A 1 100 ? 16.005 -0.116 4.159 1.00 94.19 100 GLU A N 1
ATOM 829 C CA . GLU A 1 100 ? 17.062 -1.140 4.176 1.00 94.19 100 GLU A CA 1
ATOM 830 C C . GLU A 1 100 ? 17.203 -1.841 2.817 1.00 94.19 100 GLU A C 1
ATOM 832 O O . GLU A 1 100 ? 18.321 -2.054 2.346 1.00 94.19 100 GLU A O 1
ATOM 837 N N . ILE A 1 101 ? 16.088 -2.152 2.143 1.00 91.19 101 ILE A N 1
ATOM 838 C CA . ILE A 1 101 ? 16.114 -2.714 0.782 1.00 91.19 101 ILE A CA 1
ATOM 839 C C . ILE A 1 101 ? 16.812 -1.752 -0.185 1.00 91.19 101 ILE A C 1
ATOM 841 O O . ILE A 1 101 ? 17.674 -2.181 -0.953 1.00 91.19 101 ILE A O 1
ATOM 845 N N . MET A 1 102 ? 16.467 -0.463 -0.141 1.00 90.06 102 MET A N 1
ATOM 846 C CA . MET A 1 102 ? 17.064 0.553 -1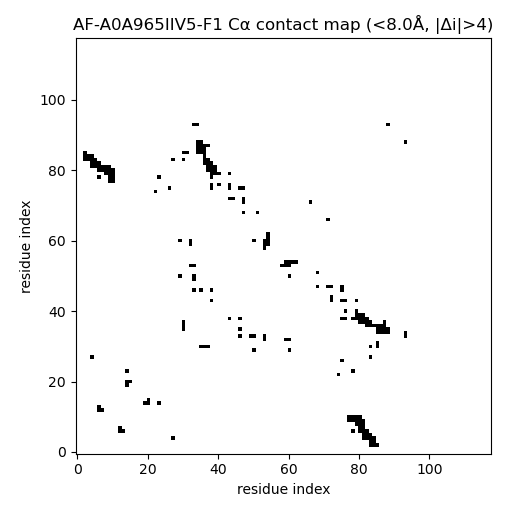.013 1.00 90.06 102 MET A CA 1
ATOM 847 C C . MET A 1 102 ? 18.558 0.740 -0.749 1.00 90.06 102 MET A C 1
ATOM 849 O O . MET A 1 102 ? 19.348 0.745 -1.691 1.00 90.06 102 MET A O 1
ATOM 853 N N . MET A 1 103 ? 18.962 0.823 0.521 1.00 92.06 103 MET A N 1
ATOM 854 C CA . MET A 1 103 ? 20.374 0.918 0.898 1.00 92.06 103 MET A CA 1
ATOM 855 C C . MET A 1 103 ? 21.168 -0.280 0.376 1.00 92.06 103 MET A C 1
ATOM 857 O O . MET A 1 103 ? 22.207 -0.098 -0.249 1.00 92.06 103 MET A O 1
ATOM 861 N N . ASN A 1 104 ? 20.647 -1.496 0.553 1.00 92.19 104 ASN A N 1
ATOM 862 C CA . ASN A 1 104 ? 21.315 -2.711 0.093 1.00 92.19 104 ASN A CA 1
ATOM 863 C C . ASN A 1 104 ? 21.446 -2.779 -1.435 1.00 92.19 104 ASN A C 1
ATOM 865 O O . ASN A 1 104 ? 22.455 -3.280 -1.928 1.00 92.19 104 ASN A O 1
ATOM 869 N N . ARG A 1 105 ? 20.451 -2.288 -2.189 1.00 89.25 105 ARG A N 1
ATOM 870 C CA . ARG A 1 105 ? 20.538 -2.183 -3.657 1.00 89.25 105 ARG A CA 1
ATOM 871 C C . ARG A 1 105 ? 21.662 -1.240 -4.070 1.00 89.25 105 ARG A C 1
ATOM 873 O O . ARG A 1 105 ? 22.539 -1.652 -4.819 1.00 89.25 105 ARG A O 1
ATOM 880 N N . ASN A 1 106 ? 21.681 -0.040 -3.495 1.00 92.19 106 ASN A N 1
ATOM 881 C CA . ASN A 1 106 ? 22.706 0.960 -3.779 1.00 92.19 106 ASN A CA 1
ATOM 882 C C . ASN A 1 106 ? 24.116 0.464 -3.414 1.00 92.19 106 ASN A C 1
ATOM 884 O O . ASN A 1 106 ? 25.057 0.657 -4.173 1.00 92.19 106 ASN A O 1
ATOM 888 N N . THR A 1 107 ? 24.278 -0.216 -2.274 1.00 94.50 107 THR A N 1
ATOM 889 C CA . THR A 1 107 ? 25.574 -0.789 -1.877 1.00 94.50 107 THR A CA 1
ATOM 890 C C . THR A 1 107 ? 26.090 -1.812 -2.887 1.00 94.50 107 THR A C 1
ATOM 892 O O . THR A 1 107 ? 27.286 -1.819 -3.164 1.00 94.50 107 THR A O 1
ATOM 895 N N . ARG A 1 108 ? 25.216 -2.666 -3.436 1.00 92.19 108 ARG A N 1
ATOM 896 C CA . ARG A 1 108 ? 25.610 -3.661 -4.446 1.00 92.19 108 ARG A CA 1
ATOM 897 C C . ARG A 1 108 ? 25.992 -3.004 -5.764 1.00 92.19 108 ARG A C 1
ATOM 899 O O . ARG A 1 108 ? 27.074 -3.267 -6.258 1.00 92.19 108 ARG A O 1
ATOM 906 N N . GLU A 1 109 ? 25.160 -2.092 -6.258 1.00 92.69 109 GLU A N 1
ATOM 907 C CA . GLU A 1 109 ? 25.413 -1.382 -7.516 1.00 92.69 109 GLU A CA 1
ATOM 908 C C . GLU A 1 109 ? 26.745 -0.617 -7.490 1.00 92.69 109 GLU A C 1
ATOM 910 O O . GLU A 1 109 ? 27.527 -0.691 -8.434 1.00 92.69 109 GLU A O 1
ATOM 915 N N . VAL A 1 110 ? 27.055 0.050 -6.373 1.00 95.12 110 VAL A N 1
ATOM 916 C CA . VAL A 1 110 ? 28.348 0.724 -6.186 1.00 95.12 110 VAL A CA 1
ATOM 917 C C . VAL A 1 110 ? 29.511 -0.274 -6.149 1.00 95.12 110 VAL A C 1
ATOM 919 O O . VAL A 1 110 ? 30.560 0.002 -6.724 1.00 95.12 110 VAL A O 1
ATOM 922 N N . ALA A 1 111 ? 29.356 -1.415 -5.470 1.00 94.38 111 ALA A N 1
ATOM 923 C CA . ALA A 1 111 ? 30.408 -2.429 -5.393 1.00 94.38 111 ALA A CA 1
ATOM 924 C C . ALA A 1 111 ? 30.703 -3.054 -6.766 1.00 94.38 111 ALA A C 1
ATOM 926 O O . ALA A 1 111 ? 31.872 -3.177 -7.133 1.00 94.38 111 ALA A O 1
ATOM 927 N N . ASP A 1 112 ? 29.656 -3.378 -7.527 1.00 93.81 112 ASP A N 1
ATOM 928 C CA . ASP A 1 112 ? 29.761 -3.943 -8.873 1.00 93.81 112 ASP A CA 1
ATOM 929 C C . ASP A 1 112 ? 30.445 -2.940 -9.822 1.00 93.81 112 ASP A C 1
ATOM 931 O O . ASP A 1 112 ? 31.431 -3.278 -10.475 1.00 93.81 112 ASP A O 1
ATOM 935 N N . ALA A 1 113 ? 30.032 -1.666 -9.797 1.00 93.88 113 ALA A N 1
ATOM 936 C CA . ALA A 1 113 ? 30.628 -0.614 -10.625 1.00 93.88 113 ALA A CA 1
ATOM 937 C C . ALA A 1 113 ? 32.116 -0.348 -10.317 1.00 93.88 113 ALA A C 1
ATOM 939 O O . ALA A 1 113 ? 32.884 -0.008 -11.217 1.00 93.88 113 ALA A O 1
ATOM 940 N N . ILE A 1 114 ? 32.540 -0.483 -9.053 1.00 94.12 114 ILE A N 1
ATOM 941 C CA . ILE A 1 114 ? 33.957 -0.367 -8.671 1.00 94.12 114 ILE A CA 1
ATOM 942 C C . ILE A 1 114 ? 34.750 -1.586 -9.157 1.00 94.12 114 ILE A C 1
ATOM 944 O O . ILE A 1 114 ? 35.879 -1.416 -9.612 1.00 94.12 114 ILE A O 1
ATOM 948 N N . SER A 1 115 ? 34.178 -2.791 -9.062 1.00 90.50 115 SER A N 1
ATOM 949 C CA . SER A 1 115 ? 34.829 -4.023 -9.520 1.00 90.50 115 SER A CA 1
ATOM 950 C C . SER A 1 115 ? 35.041 -4.033 -11.033 1.00 90.50 115 SER A C 1
ATOM 952 O O . SER A 1 115 ? 36.093 -4.472 -11.479 1.00 90.50 115 SER A O 1
ATOM 954 N N . ASP A 1 116 ? 34.077 -3.542 -11.813 1.00 88.19 116 ASP A N 1
ATOM 955 C CA . ASP A 1 116 ? 34.171 -3.493 -13.280 1.00 88.19 116 ASP A CA 1
ATOM 956 C C . ASP A 1 116 ? 35.203 -2.468 -13.788 1.00 88.19 116 ASP A C 1
ATOM 958 O O . ASP A 1 116 ? 35.624 -2.516 -14.944 1.00 88.19 116 ASP A O 1
ATOM 962 N N . ALA A 1 117 ? 35.606 -1.520 -12.937 1.00 80.75 117 ALA A N 1
ATOM 963 C CA . ALA A 1 117 ? 36.578 -0.480 -13.265 1.00 80.75 117 ALA A CA 1
ATOM 964 C C . ALA A 1 117 ? 38.043 -0.866 -12.958 1.00 80.75 117 ALA A C 1
ATOM 966 O O . ALA A 1 117 ? 38.940 -0.070 -13.254 1.00 80.75 117 ALA A O 1
ATOM 967 N N . GLN A 1 118 ? 38.285 -2.034 -12.345 1.00 68.56 118 GLN A N 1
ATOM 968 C CA . GLN A 1 118 ? 39.610 -2.556 -11.964 1.00 68.56 118 GLN A CA 1
ATOM 969 C C . GLN A 1 118 ? 40.084 -3.657 -12.913 1.00 68.56 118 GLN A C 1
ATOM 971 O O . GLN A 1 118 ? 41.297 -3.648 -13.227 1.00 68.56 118 GLN A O 1
#

Mean predicted aligned error: 3.62 Å

Radius of gyration: 16.56 Å; Cα contacts (8 Å, |Δi|>4): 114; chains: 1; bounding box: 60×31×28 Å

Sequence (118 aa):
MSLDWTTNRCDPPLPKDDEDRHARDMLVWSALAVDLGEITKKNVDEWVWRLWYQRKLTEAIYIPDETTPAEVRQMVERWVGLGTNVLTLTRKQWVKKVTEIMMNRNTREVADAISDAQ

pLDDT: mean 94.12, std 6.12, range [62.59, 98.69]

Secondary structure (DSSP, 8-state):
----EE-TTSSSSS-SSHHHHHHHHHHHHHHHHHT--B--TTTHHHHHHHHHHHHHH-TTS---TT--HHHHHHHHHHTTT-EESPPPPPHHHHHHHHHHHHHHHHHHHHHHHHHTT-

Foldseek 3Di:
DDKDKFQVQAVVSDQPDPVLVVLLVLVSQCCQQLQPFFQAPVCLVVSLVSLVVCVVQDPSHDDDPPDDSVNSSVSSVNRHRMGIPGHHDDPVVSVVVSVVVSVVVVVVVVVVVVVVVD

Solvent-accessible surface area (backbone atoms only — not comparable to full-atom values): 6778 Å² total; per-residue (Å²): 136,84,89,49,74,46,32,88,64,18,74,70,51,62,64,92,49,72,66,50,40,50,53,50,53,50,51,62,59,40,22,71,79,56,28,41,20,59,39,38,91,90,42,43,69,57,50,41,50,41,54,55,50,41,52,73,76,41,84,89,48,89,69,63,87,86,63,47,72,68,57,50,38,53,58,48,55,59,40,29,37,29,34,43,77,43,67,66,52,55,71,70,58,44,54,52,53,56,50,50,53,52,51,55,52,53,54,48,55,54,51,52,57,55,59,77,74,109